Protein AF-A0AAV1UQI1-F1 (afdb_monomer_lite)

Organism: NCBI:txid2874970

Structure (mmCIF, N/CA/C/O backbone):
data_AF-A0AAV1UQI1-F1
#
_entry.id   AF-A0AAV1UQI1-F1
#
loop_
_atom_site.group_PDB
_atom_site.id
_atom_site.type_symbol
_atom_site.label_atom_id
_atom_site.label_alt_id
_atom_site.label_comp_id
_atom_site.label_asym_id
_atom_site.label_entity_id
_atom_site.label_seq_id
_atom_site.pdbx_PDB_ins_code
_atom_site.Cartn_x
_atom_site.Cartn_y
_atom_site.Cartn_z
_atom_site.occupancy
_atom_site.B_iso_or_equiv
_atom_site.auth_seq_id
_atom_site.auth_comp_id
_atom_site.auth_asym_id
_atom_site.auth_atom_id
_atom_site.pdbx_PDB_model_num
ATOM 1 N N . MET A 1 1 ? -16.263 12.386 32.190 1.00 34.72 1 MET A N 1
ATOM 2 C CA . MET A 1 1 ? -16.389 12.891 30.807 1.00 34.72 1 MET A CA 1
ATOM 3 C C . MET A 1 1 ? -15.232 12.297 30.036 1.00 34.72 1 MET A C 1
ATOM 5 O O . MET A 1 1 ? -14.104 12.726 30.230 1.00 34.72 1 MET A O 1
ATOM 9 N N . GLU A 1 2 ? -15.489 11.217 29.305 1.00 42.41 2 GLU A N 1
ATOM 10 C CA . GLU A 1 2 ? -14.463 10.506 28.543 1.00 42.41 2 GLU A CA 1
ATOM 11 C C . GLU A 1 2 ? -14.079 11.355 27.326 1.00 42.41 2 GLU A C 1
ATOM 13 O O . GLU A 1 2 ? -14.900 11.618 26.447 1.00 42.41 2 GLU A O 1
ATOM 18 N N . ASN A 1 3 ? -12.842 11.853 27.320 1.00 41.44 3 ASN A N 1
ATOM 19 C CA . ASN A 1 3 ? -12.262 12.573 26.192 1.00 41.44 3 ASN A CA 1
ATOM 20 C C . ASN A 1 3 ? -12.008 11.575 25.056 1.00 41.44 3 ASN A C 1
ATOM 22 O O . ASN A 1 3 ? -10.963 10.932 25.011 1.00 41.44 3 ASN A O 1
ATOM 26 N N . SER A 1 4 ? -12.959 11.441 24.133 1.00 51.03 4 SER A N 1
ATOM 27 C CA . SER A 1 4 ? -12.681 10.853 22.822 1.00 51.03 4 SER A CA 1
ATOM 28 C C . SER A 1 4 ? -11.864 11.866 22.029 1.00 51.03 4 SER A C 1
ATOM 30 O O . SER A 1 4 ? -12.428 12.788 21.443 1.00 51.03 4 SER A O 1
ATOM 32 N N . THR A 1 5 ? -10.536 11.754 22.062 1.00 61.06 5 THR A N 1
ATOM 33 C CA . THR A 1 5 ? -9.663 12.570 21.213 1.00 61.06 5 THR A CA 1
ATOM 34 C C . THR A 1 5 ? -10.048 12.305 19.754 1.00 61.06 5 THR A C 1
ATOM 36 O O . THR A 1 5 ? -9.960 11.156 19.313 1.00 61.06 5 THR A O 1
ATOM 39 N N . PRO A 1 6 ? -10.533 13.308 19.004 1.00 74.19 6 PRO A N 1
ATOM 40 C CA . PRO A 1 6 ? -10.938 13.096 17.623 1.00 74.19 6 PRO A CA 1
ATOM 41 C C . PRO A 1 6 ? -9.708 12.757 16.774 1.00 74.19 6 PRO A C 1
ATOM 43 O O . PRO A 1 6 ? -8.679 13.425 16.879 1.00 74.19 6 PRO A O 1
ATOM 46 N N . LEU A 1 7 ? -9.824 11.722 15.935 1.00 80.06 7 LEU A N 1
ATOM 47 C CA . LEU A 1 7 ? -8.772 11.314 15.000 1.00 80.06 7 LEU A CA 1
ATOM 48 C C . LEU A 1 7 ? -8.339 12.499 14.126 1.00 80.06 7 LEU A C 1
ATOM 50 O O . LEU A 1 7 ? -9.184 13.203 13.556 1.00 80.06 7 LEU A O 1
ATOM 54 N N . SER A 1 8 ? -7.025 12.675 13.986 1.00 91.06 8 SER A N 1
ATOM 55 C CA . SER A 1 8 ? -6.432 13.609 13.024 1.00 91.06 8 SER A CA 1
ATOM 56 C C . SER A 1 8 ? -6.824 13.235 11.589 1.00 91.06 8 SER A C 1
ATOM 58 O O . SER A 1 8 ? -7.137 12.082 11.295 1.00 91.06 8 SER A O 1
ATOM 60 N N . GLU A 1 9 ? -6.779 14.193 10.664 1.00 92.00 9 GLU A N 1
ATOM 61 C CA . GLU A 1 9 ? -7.040 13.950 9.240 1.00 92.00 9 GLU A CA 1
ATOM 62 C C . GLU A 1 9 ? -6.118 12.863 8.665 1.00 92.00 9 GLU A C 1
ATOM 64 O O . GLU A 1 9 ? -6.585 11.953 7.984 1.00 92.00 9 GLU A O 1
ATOM 69 N N . ALA A 1 10 ? -4.837 12.866 9.048 1.00 91.19 10 ALA A N 1
ATOM 70 C CA . ALA A 1 10 ? -3.888 11.821 8.659 1.00 91.19 10 ALA A CA 1
ATOM 71 C C . ALA A 1 10 ? -4.283 10.432 9.195 1.00 91.19 10 ALA A C 1
ATOM 73 O O . ALA A 1 10 ? -4.179 9.436 8.482 1.00 91.19 10 ALA A O 1
ATOM 74 N N . GLN A 1 11 ? -4.790 10.369 10.429 1.00 93.25 11 GLN A N 1
ATOM 75 C CA . GLN A 1 11 ? -5.236 9.119 11.047 1.00 93.25 11 GLN A CA 1
ATOM 76 C C . GLN A 1 11 ? -6.524 8.591 10.404 1.00 93.25 11 GLN A C 1
ATOM 78 O O . GLN A 1 11 ? -6.677 7.382 10.258 1.00 93.25 11 GLN A O 1
ATOM 83 N N . LYS A 1 12 ? -7.428 9.475 9.963 1.00 93.94 12 LYS A N 1
ATOM 84 C CA . LYS A 1 12 ? -8.620 9.087 9.190 1.00 93.94 12 LYS A CA 1
ATOM 85 C C . LYS A 1 12 ? -8.236 8.483 7.844 1.00 93.94 12 LYS A C 1
ATOM 87 O O . LYS A 1 12 ? -8.697 7.399 7.518 1.00 93.94 12 LYS A O 1
ATOM 92 N N . VAL A 1 13 ? -7.314 9.122 7.121 1.00 96.25 13 VAL A N 1
ATOM 93 C CA . VAL A 1 13 ? -6.792 8.581 5.856 1.00 96.25 13 VAL A CA 1
ATOM 94 C C . VAL A 1 13 ? -6.123 7.221 6.072 1.00 96.25 13 VAL A C 1
ATOM 96 O O . VAL A 1 13 ? -6.328 6.292 5.292 1.00 96.25 13 VAL A O 1
ATOM 99 N N . ALA A 1 14 ? -5.334 7.073 7.137 1.00 95.50 14 ALA A N 1
ATOM 100 C CA . ALA A 1 14 ? -4.719 5.798 7.489 1.00 95.50 14 ALA A CA 1
ATOM 101 C C . ALA A 1 14 ? -5.763 4.720 7.833 1.00 95.50 14 ALA A C 1
ATOM 103 O O . ALA A 1 14 ? -5.612 3.570 7.421 1.00 95.50 14 ALA A O 1
ATOM 104 N N . LEU A 1 15 ? -6.846 5.086 8.523 1.00 95.44 15 LEU A N 1
ATOM 105 C CA . LEU A 1 15 ? -7.963 4.192 8.818 1.00 95.44 15 LEU A CA 1
ATOM 106 C C . LEU A 1 15 ? -8.715 3.763 7.549 1.00 95.44 15 LEU A C 1
ATOM 108 O O . LEU A 1 15 ? -9.026 2.581 7.404 1.00 95.44 15 LEU A O 1
ATOM 112 N N . ASP A 1 16 ? -8.942 4.673 6.601 1.00 96.62 16 ASP A N 1
ATOM 113 C CA . ASP A 1 16 ? -9.559 4.355 5.307 1.00 96.62 16 ASP A CA 1
ATOM 114 C C . ASP A 1 16 ? -8.698 3.360 4.515 1.00 96.62 16 ASP A C 1
ATOM 116 O O . ASP A 1 16 ? -9.201 2.362 3.997 1.00 96.62 16 ASP A O 1
ATOM 120 N N . LYS A 1 17 ? -7.373 3.567 4.479 1.00 96.50 17 LYS A N 1
ATOM 121 C CA . LYS A 1 17 ? -6.421 2.630 3.853 1.00 96.50 17 LYS A CA 1
ATOM 122 C C . LYS A 1 17 ? -6.405 1.266 4.546 1.00 96.50 17 LYS A C 1
ATOM 124 O O . LYS A 1 17 ? -6.322 0.228 3.885 1.00 96.50 17 LYS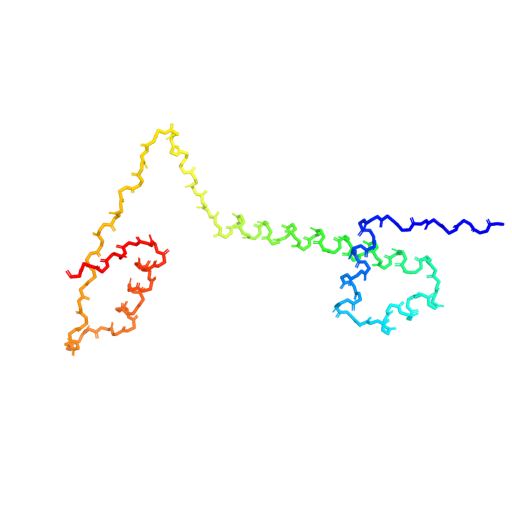 A O 1
ATOM 129 N N . LEU A 1 18 ? -6.475 1.250 5.874 1.00 96.00 18 LEU A N 1
ATOM 130 C CA . LEU A 1 18 ? -6.516 0.017 6.656 1.00 96.00 18 LEU A CA 1
ATOM 131 C C . LEU A 1 18 ? -7.818 -0.755 6.390 1.00 96.00 18 LEU A C 1
ATOM 133 O O . LEU A 1 18 ? -7.776 -1.962 6.169 1.00 96.00 18 LEU A O 1
ATOM 137 N N . THR A 1 19 ? -8.944 -0.047 6.295 1.00 96.25 19 THR A N 1
ATOM 138 C CA . THR A 1 19 ? -10.246 -0.606 5.894 1.00 96.25 19 THR A CA 1
ATOM 139 C C . THR A 1 19 ? -10.187 -1.179 4.479 1.00 96.25 19 THR A C 1
ATOM 141 O O . THR A 1 19 ? -10.630 -2.299 4.243 1.00 96.25 19 THR A O 1
ATOM 144 N N . ALA A 1 20 ? -9.591 -0.449 3.534 1.00 97.12 20 ALA A N 1
ATOM 145 C CA . ALA A 1 20 ? -9.464 -0.889 2.147 1.00 97.12 20 ALA A CA 1
ATOM 146 C C . ALA A 1 20 ? -8.547 -2.115 1.976 1.00 97.12 20 ALA A C 1
ATOM 148 O O . ALA A 1 20 ? -8.729 -2.886 1.037 1.00 97.12 20 ALA A O 1
ATOM 149 N N . SER A 1 21 ? -7.558 -2.295 2.859 1.00 95.44 21 SER A N 1
ATOM 150 C CA . SER A 1 21 ? -6.580 -3.390 2.771 1.00 95.44 21 SER A CA 1
ATOM 151 C C . SER A 1 21 ? -6.976 -4.644 3.549 1.00 95.44 21 SER A C 1
ATOM 153 O O . SER A 1 21 ? -6.668 -5.747 3.101 1.00 95.44 21 SER A O 1
ATOM 155 N N . LEU A 1 22 ? -7.637 -4.495 4.701 1.00 95.06 22 LEU A N 1
ATOM 156 C CA . LEU A 1 22 ? -7.965 -5.602 5.611 1.00 95.06 22 LEU A CA 1
ATOM 157 C C . LEU A 1 22 ? -9.469 -5.881 5.730 1.00 95.06 22 LEU A C 1
ATOM 159 O O . LEU A 1 22 ? -9.846 -6.872 6.349 1.00 95.06 22 LEU A O 1
ATOM 163 N N . GLY A 1 23 ? -10.308 -5.040 5.126 1.00 95.06 23 GLY A N 1
ATOM 164 C CA . GLY A 1 23 ? -11.762 -5.136 5.189 1.00 95.06 23 GLY A CA 1
ATOM 165 C C . GLY A 1 23 ? -12.371 -4.402 6.392 1.00 95.06 23 GLY A C 1
ATOM 166 O O . GLY A 1 23 ? -11.694 -4.160 7.401 1.00 95.06 23 GLY A O 1
ATOM 167 N N . PRO A 1 24 ? -13.657 -4.023 6.298 1.00 94.62 24 PRO A N 1
ATOM 168 C CA . PRO A 1 24 ? -14.376 -3.358 7.382 1.00 94.62 24 PRO A CA 1
ATOM 169 C C . PRO A 1 24 ? -14.533 -4.243 8.625 1.00 94.62 24 PRO A C 1
ATOM 171 O O . PRO A 1 24 ? -14.514 -3.720 9.735 1.00 94.62 24 PRO A O 1
ATOM 174 N N . GLU A 1 25 ? -14.595 -5.569 8.477 1.00 96.69 25 GLU A N 1
ATOM 175 C CA . GLU A 1 25 ? -14.778 -6.506 9.594 1.00 96.69 25 GLU A CA 1
ATOM 176 C C . GLU A 1 25 ? -13.600 -6.442 10.576 1.00 96.69 25 GLU A C 1
ATOM 178 O O . GLU A 1 25 ? -13.768 -6.507 11.795 1.00 96.69 25 GLU A O 1
ATOM 183 N N . TYR A 1 26 ? -12.387 -6.268 10.046 1.00 92.81 26 TYR A N 1
ATOM 184 C CA . TYR A 1 26 ? -11.191 -6.105 10.863 1.00 92.81 26 TYR A CA 1
ATOM 185 C C . TYR A 1 26 ? -11.207 -4.782 11.636 1.00 92.81 26 TYR A C 1
ATOM 187 O O . TYR A 1 26 ? -10.796 -4.729 12.796 1.00 92.81 26 TYR A O 1
ATOM 195 N N . VAL A 1 27 ? -11.712 -3.712 11.022 1.00 93.44 27 VAL A N 1
ATOM 196 C CA . VAL A 1 27 ? -11.826 -2.400 11.671 1.00 93.44 27 VAL A CA 1
ATOM 197 C C . VAL A 1 27 ? -12.898 -2.412 12.753 1.00 93.44 27 VAL A C 1
ATOM 199 O O . VAL A 1 27 ? -12.649 -1.918 13.850 1.00 93.44 27 VAL A O 1
ATOM 202 N N . GLU A 1 28 ? -14.046 -3.038 12.500 1.00 93.88 28 GLU A N 1
ATOM 203 C CA . GLU A 1 28 ? -15.091 -3.241 13.508 1.00 93.88 28 GLU A CA 1
ATOM 204 C C . GLU A 1 28 ? -14.574 -4.045 14.706 1.00 93.88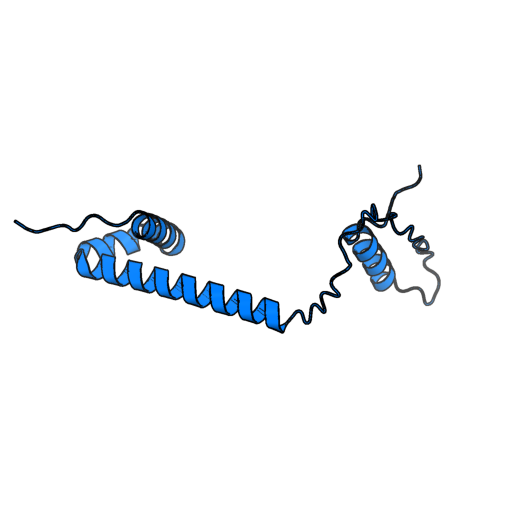 28 GLU A C 1
ATOM 206 O O . GLU A 1 28 ? -14.838 -3.688 15.857 1.00 93.88 28 GLU A O 1
ATOM 211 N N . PHE A 1 29 ? -13.761 -5.077 14.459 1.00 95.69 29 PHE A N 1
ATOM 212 C CA . PHE A 1 29 ? -13.089 -5.819 15.522 1.00 95.69 29 PHE A CA 1
ATOM 213 C C . PHE A 1 29 ? -12.171 -4.917 16.360 1.00 95.69 29 PHE A C 1
ATOM 215 O O . PHE A 1 29 ? -12.250 -4.945 17.588 1.00 95.69 29 PHE A O 1
ATOM 222 N N . LEU A 1 30 ? -11.343 -4.078 15.734 1.00 93.88 30 LEU A N 1
ATOM 223 C CA . LEU A 1 30 ? -10.486 -3.131 16.458 1.00 93.88 30 LEU A CA 1
ATOM 224 C C . LEU A 1 30 ? -11.299 -2.125 17.279 1.00 93.88 30 LEU A C 1
ATOM 226 O O . LEU A 1 30 ? -10.951 -1.848 18.423 1.00 93.88 30 LEU A O 1
ATOM 230 N N . VAL A 1 31 ? -12.401 -1.614 16.725 1.00 92.56 31 VAL A N 1
ATOM 231 C CA . VAL A 1 31 ? -13.321 -0.718 17.442 1.00 92.56 31 VAL A CA 1
ATOM 232 C C . VAL A 1 31 ? -13.926 -1.429 18.655 1.00 92.56 31 VAL A C 1
ATOM 234 O O . VAL A 1 31 ? -13.987 -0.837 19.732 1.00 92.56 31 VAL A O 1
ATOM 237 N N . SER A 1 32 ? -14.301 -2.707 18.523 1.00 94.62 32 SER A N 1
ATOM 238 C CA . SER A 1 32 ? -14.838 -3.512 19.633 1.00 94.62 32 SER A CA 1
ATOM 239 C C . SER A 1 32 ? -13.838 -3.730 20.777 1.00 94.62 32 SER A C 1
ATOM 241 O O . SER A 1 32 ? -14.245 -3.922 21.921 1.00 94.62 32 SER A O 1
ATOM 243 N N . GLN A 1 33 ? -12.534 -3.670 20.482 1.00 93.69 33 GLN A N 1
ATOM 244 C CA . GLN A 1 33 ? -11.452 -3.797 21.464 1.00 93.69 33 GLN A CA 1
ATOM 245 C C . GLN A 1 33 ? -11.159 -2.487 22.212 1.00 93.69 33 GLN A C 1
ATOM 247 O O . GLN A 1 33 ? -10.460 -2.501 23.224 1.00 93.69 33 GLN A O 1
ATOM 252 N N . GLY A 1 34 ? -11.698 -1.364 21.734 1.00 90.69 34 GLY A N 1
ATOM 253 C CA . GLY A 1 34 ? -11.544 -0.045 22.336 1.00 90.69 34 GLY A CA 1
ATOM 254 C C . GLY A 1 34 ? -10.762 0.937 21.465 1.00 90.69 34 GLY A C 1
ATOM 255 O O . GLY A 1 34 ? -9.952 0.574 20.610 1.00 90.69 34 GLY A O 1
ATOM 256 N N . SER A 1 35 ? -10.998 2.227 21.709 1.00 87.06 35 SER A N 1
ATOM 257 C CA . SER A 1 35 ? -10.411 3.324 20.930 1.00 87.06 35 SER A CA 1
ATOM 258 C C . SER A 1 35 ? -8.885 3.391 21.033 1.00 87.06 35 SER A C 1
ATOM 260 O O . SER A 1 35 ? -8.228 3.767 20.067 1.00 87.06 35 SER A O 1
ATOM 262 N N . GLU A 1 36 ? -8.302 2.986 22.163 1.00 90.75 36 GLU A N 1
ATOM 263 C CA . GLU A 1 36 ? -6.848 2.927 22.340 1.00 90.75 36 GLU A CA 1
ATOM 264 C C . GLU A 1 36 ? -6.201 1.908 21.390 1.00 90.75 36 GLU A C 1
ATOM 266 O O . GLU A 1 36 ? -5.204 2.220 20.738 1.00 90.75 36 GLU A O 1
ATOM 271 N N . VAL A 1 37 ? -6.806 0.724 21.245 1.00 94.06 37 VAL A N 1
ATOM 272 C CA . VAL A 1 37 ? -6.316 -0.340 20.355 1.00 94.06 37 VAL A CA 1
ATOM 273 C C . VAL A 1 37 ? -6.413 0.094 18.895 1.00 94.06 37 VAL A C 1
ATOM 275 O O . VAL A 1 37 ? -5.460 -0.085 18.133 1.00 94.06 37 VAL A O 1
ATOM 278 N N . LEU A 1 38 ? -7.531 0.718 18.511 1.00 92.94 38 LEU A N 1
ATOM 279 C CA . LEU A 1 38 ? -7.698 1.299 17.180 1.00 92.94 38 LEU A CA 1
ATOM 280 C C . LEU A 1 38 ? -6.622 2.356 16.895 1.00 92.94 38 LEU A C 1
ATOM 282 O O . LEU A 1 38 ? -5.953 2.284 15.865 1.00 92.94 38 LEU A O 1
ATOM 286 N N . ASN A 1 39 ? -6.418 3.300 17.817 1.00 92.12 39 ASN A N 1
ATOM 287 C CA . ASN A 1 39 ? -5.437 4.375 17.668 1.00 92.12 39 ASN A CA 1
ATOM 288 C C . ASN A 1 39 ? -4.011 3.827 17.556 1.00 92.12 39 ASN A C 1
ATOM 290 O O . ASN A 1 39 ? -3.284 4.199 16.638 1.00 92.12 39 ASN A O 1
ATOM 294 N N . ALA A 1 40 ? -3.625 2.895 18.431 1.00 95.62 40 ALA A N 1
ATOM 295 C CA . ALA A 1 40 ? -2.314 2.252 18.383 1.00 95.62 40 ALA A CA 1
ATOM 296 C C . ALA A 1 40 ? -2.095 1.499 17.063 1.00 95.62 40 ALA A C 1
ATOM 298 O O . ALA A 1 40 ? -0.993 1.508 16.502 1.00 95.62 40 ALA A O 1
ATOM 299 N N . ARG A 1 41 ? -3.148 0.863 16.535 1.00 95.62 41 ARG A N 1
ATOM 300 C CA . ARG A 1 41 ? -3.083 0.157 15.256 1.00 95.62 41 ARG A CA 1
ATOM 301 C C . ARG A 1 41 ? -2.935 1.113 14.074 1.00 95.62 41 ARG A C 1
ATOM 303 O O . ARG A 1 41 ? -2.123 0.836 13.192 1.0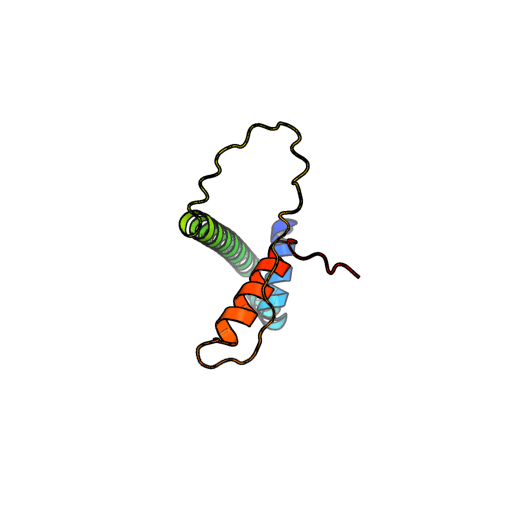0 95.62 41 ARG A O 1
ATOM 310 N N . VAL A 1 42 ? -3.685 2.212 14.061 1.00 95.94 42 VAL A N 1
ATOM 311 C CA . VAL A 1 42 ? -3.576 3.262 13.037 1.00 95.94 42 VAL A CA 1
ATOM 312 C C . VAL A 1 42 ? -2.180 3.889 13.058 1.00 95.94 42 VAL A C 1
ATOM 314 O O . VAL A 1 42 ? -1.551 3.996 12.008 1.00 95.94 42 VAL A O 1
ATOM 317 N N . GLU A 1 43 ? -1.646 4.205 14.238 1.00 96.06 43 GLU A N 1
ATOM 318 C CA . GLU A 1 43 ? -0.297 4.764 14.394 1.00 96.06 43 GLU A CA 1
ATOM 319 C C . GLU A 1 43 ? 0.782 3.793 13.887 1.00 96.06 43 GLU A C 1
ATOM 321 O O . GLU A 1 43 ? 1.665 4.160 13.111 1.00 96.06 43 GLU A O 1
ATOM 326 N N . SER A 1 44 ? 0.665 2.511 14.248 1.00 96.75 44 SER A N 1
ATOM 327 C CA . SER A 1 44 ? 1.579 1.464 13.774 1.00 96.75 44 SER A CA 1
ATOM 328 C C . SER A 1 44 ? 1.536 1.313 12.252 1.00 96.75 44 SER A C 1
ATOM 330 O O . SER A 1 44 ? 2.570 1.097 11.619 1.00 96.75 44 SER A O 1
ATOM 332 N N . PHE A 1 45 ? 0.348 1.440 11.654 1.00 96.81 45 PHE A N 1
ATOM 333 C CA . PHE A 1 45 ? 0.181 1.409 10.204 1.00 96.81 45 PHE A CA 1
ATOM 334 C C . PHE A 1 45 ? 0.837 2.619 9.528 1.00 96.81 45 PHE A C 1
ATOM 336 O O . PHE A 1 45 ? 1.556 2.445 8.547 1.00 96.81 45 PHE A O 1
ATOM 343 N N . MET A 1 46 ? 0.658 3.825 10.076 1.00 96.38 46 MET A N 1
ATOM 344 C CA . MET A 1 46 ? 1.310 5.037 9.568 1.00 96.38 46 MET A CA 1
ATOM 345 C C . MET A 1 46 ? 2.838 4.930 9.625 1.00 96.38 46 MET A C 1
ATOM 347 O O . MET A 1 46 ? 3.516 5.249 8.648 1.00 96.38 46 MET A O 1
ATOM 351 N N . GLN A 1 47 ? 3.387 4.422 10.731 1.00 97.50 47 GLN A N 1
ATOM 352 C CA . GLN A 1 47 ? 4.829 4.212 10.871 1.00 97.50 47 GLN A CA 1
ATOM 353 C C . GLN A 1 47 ? 5.359 3.165 9.882 1.00 97.50 47 GLN A C 1
ATOM 355 O O . GLN A 1 47 ? 6.429 3.346 9.291 1.00 97.50 47 GLN A O 1
ATOM 360 N N . TYR A 1 48 ? 4.615 2.071 9.691 1.00 96.50 48 TYR A N 1
ATOM 361 C CA . TYR A 1 48 ? 4.941 1.050 8.698 1.00 96.50 48 TYR A CA 1
ATOM 362 C C . TYR A 1 48 ? 4.961 1.634 7.281 1.00 96.50 48 TYR A C 1
ATOM 364 O O . TYR A 1 48 ? 5.938 1.436 6.562 1.00 96.50 48 TYR A O 1
ATOM 372 N N . GLU A 1 49 ? 3.933 2.399 6.902 1.00 94.81 49 GLU A N 1
ATOM 373 C CA . GLU A 1 49 ? 3.848 3.044 5.589 1.00 94.81 49 GLU A CA 1
ATOM 374 C C . GLU A 1 49 ? 5.019 4.012 5.369 1.00 94.81 49 GLU A C 1
ATOM 376 O O . GLU A 1 49 ? 5.693 3.936 4.342 1.00 94.81 49 GLU A O 1
ATOM 381 N N . ALA A 1 50 ? 5.326 4.866 6.350 1.00 95.19 50 ALA A N 1
ATOM 382 C CA . ALA A 1 50 ? 6.448 5.800 6.267 1.00 95.19 50 ALA A CA 1
ATOM 383 C C . ALA A 1 50 ? 7.798 5.079 6.103 1.00 95.19 50 ALA A C 1
ATOM 385 O O . ALA A 1 50 ? 8.622 5.471 5.274 1.00 95.19 50 ALA A O 1
ATOM 386 N N . THR A 1 51 ? 8.008 3.992 6.853 1.00 97.06 51 THR A N 1
ATOM 387 C CA . THR A 1 51 ? 9.236 3.186 6.773 1.00 97.06 51 THR A CA 1
ATOM 388 C C . THR A 1 51 ? 9.355 2.492 5.418 1.00 97.06 51 THR A C 1
ATOM 390 O O . THR A 1 51 ? 10.419 2.521 4.804 1.00 97.06 51 THR A O 1
ATOM 393 N N . LEU A 1 52 ? 8.262 1.909 4.921 1.00 94.81 52 LEU A N 1
ATOM 394 C CA . LEU A 1 52 ? 8.226 1.238 3.624 1.00 94.81 52 LEU A CA 1
ATOM 395 C C . LEU A 1 52 ? 8.510 2.216 2.478 1.00 94.81 52 LEU A C 1
ATOM 397 O O . LEU A 1 52 ? 9.304 1.911 1.591 1.00 94.81 52 LEU A O 1
ATOM 401 N N . LEU A 1 53 ? 7.904 3.406 2.509 1.00 95.50 53 LEU A N 1
ATOM 402 C CA . LEU A 1 53 ? 8.163 4.451 1.518 1.00 95.50 53 LEU A CA 1
ATOM 403 C C . LEU A 1 53 ? 9.630 4.894 1.534 1.00 95.50 53 LEU A C 1
ATOM 405 O O . LEU A 1 53 ? 10.219 5.045 0.464 1.00 95.50 53 LEU A O 1
ATOM 409 N N . GLY A 1 54 ? 10.230 5.047 2.719 1.00 94.69 54 GLY A N 1
ATOM 410 C CA . GLY A 1 54 ? 11.658 5.343 2.861 1.00 94.69 54 GLY A CA 1
ATOM 411 C C . GLY A 1 54 ? 12.541 4.250 2.254 1.00 94.69 54 GLY A C 1
ATOM 412 O O . GLY A 1 54 ? 13.391 4.537 1.418 1.00 94.69 54 GLY A O 1
ATOM 413 N N . GLN A 1 55 ? 12.273 2.982 2.577 1.00 94.50 55 GLN A N 1
ATOM 414 C CA . GLN A 1 55 ? 13.018 1.842 2.027 1.00 94.50 55 GLN A CA 1
ATOM 415 C C . GLN A 1 55 ? 12.932 1.758 0.500 1.00 94.50 55 GLN A C 1
ATOM 417 O O . GLN A 1 55 ? 13.935 1.497 -0.163 1.00 94.50 55 GLN A O 1
ATOM 422 N N . VAL A 1 56 ? 11.748 1.993 -0.073 1.00 93.12 56 VAL A N 1
ATOM 423 C CA . VAL A 1 56 ? 11.562 2.008 -1.530 1.00 93.12 56 VAL A CA 1
ATOM 424 C C . VAL A 1 56 ? 12.337 3.167 -2.165 1.00 93.12 56 VAL A C 1
ATOM 426 O O . VAL A 1 56 ? 12.961 2.976 -3.208 1.00 93.12 56 VAL A O 1
ATOM 429 N N . GLN A 1 57 ? 12.355 4.349 -1.543 1.00 91.06 57 GLN A N 1
ATOM 430 C CA . GLN A 1 57 ? 13.144 5.488 -2.028 1.00 91.06 57 GLN A CA 1
ATOM 431 C C . GLN A 1 57 ? 14.649 5.204 -1.984 1.00 91.06 57 GLN A C 1
ATOM 433 O O . GLN A 1 57 ? 15.330 5.428 -2.985 1.00 91.06 57 GLN A O 1
ATOM 438 N N . ASP A 1 58 ? 15.151 4.647 -0.882 1.00 89.69 58 ASP A N 1
ATOM 439 C CA . ASP A 1 58 ? 16.558 4.262 -0.737 1.00 89.69 58 ASP A CA 1
ATOM 440 C C . ASP A 1 58 ? 16.953 3.190 -1.758 1.00 89.69 58 ASP A C 1
ATOM 442 O O . ASP A 1 58 ? 18.017 3.265 -2.376 1.00 89.69 58 ASP A O 1
ATOM 446 N N . GLN A 1 59 ? 16.077 2.209 -1.997 1.00 88.31 59 GLN A N 1
ATOM 447 C CA . GLN A 1 59 ? 16.300 1.182 -3.009 1.00 88.31 59 GLN A CA 1
ATOM 448 C C . GLN A 1 59 ? 16.351 1.780 -4.419 1.00 88.31 59 GLN A C 1
ATOM 450 O O . GLN A 1 59 ? 17.225 1.410 -5.202 1.00 88.31 59 GLN A O 1
ATOM 455 N N . ILE A 1 60 ? 15.458 2.717 -4.750 1.00 79.56 60 ILE A N 1
ATOM 456 C CA . ILE A 1 60 ? 15.479 3.422 -6.040 1.00 79.56 60 ILE A CA 1
ATOM 457 C C . ILE A 1 60 ? 16.763 4.252 -6.176 1.00 79.56 60 ILE A C 1
ATOM 459 O O . ILE A 1 60 ? 17.403 4.204 -7.227 1.00 79.56 60 ILE A O 1
ATOM 463 N N . ALA A 1 61 ? 17.180 4.963 -5.125 1.00 79.94 61 ALA A N 1
ATOM 464 C CA . ALA A 1 61 ? 18.412 5.753 -5.113 1.00 79.94 61 ALA A CA 1
ATOM 465 C C . ALA A 1 61 ? 19.676 4.883 -5.227 1.00 79.94 61 ALA A C 1
ATOM 467 O O . ALA A 1 61 ? 20.647 5.277 -5.867 1.00 79.94 61 ALA A O 1
ATOM 468 N N . SER A 1 62 ? 19.664 3.682 -4.644 1.00 75.38 62 SER A N 1
ATOM 469 C CA . SER A 1 62 ? 20.770 2.724 -4.716 1.00 75.38 62 SER A CA 1
ATOM 470 C C . SER A 1 62 ? 20.839 1.996 -6.065 1.00 75.38 62 SER A C 1
ATOM 472 O O . SER A 1 62 ? 21.926 1.805 -6.609 1.00 75.38 62 SER A O 1
ATOM 474 N N . ALA A 1 63 ? 19.691 1.612 -6.633 1.00 67.31 63 ALA A N 1
ATOM 475 C CA . ALA A 1 63 ? 19.605 0.919 -7.921 1.00 67.31 63 ALA A CA 1
ATOM 476 C C . ALA A 1 63 ? 19.847 1.847 -9.123 1.00 67.31 63 ALA A C 1
ATOM 478 O O . ALA A 1 63 ? 20.169 1.377 -10.215 1.00 67.31 63 ALA A O 1
ATOM 479 N N . MET A 1 64 ? 19.719 3.159 -8.923 1.00 53.94 64 MET A N 1
ATOM 480 C CA . MET A 1 64 ? 20.028 4.180 -9.913 1.00 53.94 64 MET A CA 1
ATOM 481 C C . MET A 1 64 ? 21.270 4.958 -9.464 1.00 53.94 64 MET A C 1
ATOM 483 O O . MET A 1 64 ? 21.129 5.983 -8.796 1.00 53.94 64 MET A O 1
ATOM 487 N N . PRO A 1 65 ? 22.495 4.594 -9.892 1.00 48.97 65 PRO A N 1
ATOM 488 C CA . PRO A 1 65 ? 23.579 5.559 -9.929 1.00 48.97 65 PRO A CA 1
ATOM 489 C C . PRO A 1 65 ? 23.268 6.528 -11.076 1.00 48.97 65 PRO A C 1
ATOM 491 O O . PRO A 1 65 ? 23.947 6.542 -12.104 1.00 48.97 65 PRO A O 1
ATOM 494 N N . THR A 1 66 ? 22.205 7.326 -10.948 1.00 50.88 66 THR A N 1
ATOM 495 C CA . THR A 1 66 ? 22.005 8.455 -11.841 1.00 50.88 66 THR A CA 1
ATOM 496 C C . THR A 1 66 ? 23.085 9.447 -11.464 1.00 50.88 66 THR A C 1
ATOM 498 O O . THR A 1 66 ? 22.923 10.301 -10.596 1.00 50.88 66 THR A O 1
ATOM 501 N N . ARG A 1 67 ? 24.224 9.319 -12.144 1.00 46.81 67 ARG A N 1
ATOM 502 C CA . ARG A 1 67 ? 25.092 10.441 -12.455 1.00 46.81 67 ARG A CA 1
ATOM 503 C C . ARG A 1 67 ? 24.211 11.441 -13.199 1.00 46.81 67 ARG A C 1
ATOM 505 O O . ARG A 1 67 ? 24.185 11.459 -14.426 1.00 46.81 67 ARG A O 1
ATOM 512 N N . TYR A 1 68 ? 23.454 12.243 -12.456 1.00 46.06 68 TYR A N 1
ATOM 513 C CA . TYR A 1 68 ? 22.975 13.517 -12.947 1.00 46.06 68 TYR A CA 1
ATOM 514 C C . TYR A 1 68 ? 24.249 14.323 -13.173 1.00 46.06 68 TYR A C 1
ATOM 516 O O . TYR A 1 68 ? 24.797 14.947 -12.269 1.00 46.06 68 TYR A O 1
ATOM 524 N N . VAL A 1 69 ? 24.797 14.223 -14.383 1.00 46.69 69 VAL A N 1
ATOM 525 C CA . VAL A 1 69 ? 25.559 15.342 -14.910 1.00 46.69 69 VAL A CA 1
ATOM 526 C C . VAL A 1 69 ? 24.528 16.453 -14.964 1.00 46.69 69 VAL A C 1
ATOM 528 O O . VAL A 1 69 ? 23.589 16.369 -15.752 1.00 46.69 69 VAL A O 1
ATOM 531 N N . SER A 1 70 ? 24.643 17.420 -14.058 1.00 46.56 70 SER A N 1
ATOM 532 C CA . SER A 1 70 ? 23.921 18.677 -14.158 1.00 46.56 70 SER A CA 1
ATOM 533 C C . SER A 1 70 ? 24.264 19.254 -15.525 1.00 46.56 70 SER A C 1
ATOM 535 O O . SER A 1 70 ? 25.357 19.783 -15.725 1.00 46.56 70 SER A O 1
ATOM 537 N N . VAL A 1 71 ? 23.382 19.053 -16.500 1.00 48.38 71 VAL A N 1
ATOM 538 C CA . VAL A 1 71 ? 23.435 19.802 -17.746 1.00 48.38 71 VAL A CA 1
ATOM 539 C C . VAL A 1 71 ? 22.996 21.205 -17.343 1.00 48.38 71 VAL A C 1
ATOM 541 O O . VAL A 1 71 ? 21.904 21.328 -16.782 1.00 48.38 71 VAL A O 1
ATOM 544 N N . PRO A 1 72 ? 23.848 22.232 -17.509 1.00 44.03 72 PRO A N 1
ATOM 545 C CA . PRO A 1 72 ? 23.446 23.601 -17.247 1.00 44.03 72 PRO A CA 1
ATOM 546 C C . PRO A 1 72 ? 22.166 23.895 -18.020 1.00 44.03 72 PRO A C 1
ATOM 548 O O . PRO A 1 72 ? 22.025 23.465 -19.166 1.00 44.03 72 PRO A O 1
ATOM 551 N N . ASP A 1 73 ? 21.254 24.578 -17.342 1.00 50.09 73 ASP A N 1
ATOM 552 C CA . ASP A 1 73 ? 19.979 25.072 -17.842 1.00 50.09 73 ASP A CA 1
ATOM 553 C C . ASP A 1 73 ? 20.226 26.075 -18.979 1.00 50.09 73 ASP A C 1
ATOM 555 O O . ASP A 1 73 ? 20.240 27.284 -18.794 1.00 50.09 73 ASP A O 1
ATOM 559 N N . GLU A 1 74 ? 20.547 25.553 -20.154 1.00 47.66 74 GLU A N 1
ATOM 560 C CA . GLU A 1 74 ? 20.634 26.280 -21.410 1.00 47.66 74 GLU A CA 1
ATOM 561 C C . GLU A 1 74 ? 19.719 25.525 -22.367 1.00 47.66 74 GLU A C 1
ATOM 563 O O . GLU A 1 74 ? 19.930 24.345 -22.658 1.00 47.66 74 GLU A O 1
ATOM 568 N N . GLU A 1 75 ? 18.661 26.212 -22.785 1.00 52.47 75 GLU A N 1
ATOM 569 C CA . GLU A 1 75 ? 17.542 25.815 -23.637 1.00 52.47 75 GLU A CA 1
ATOM 570 C C . GLU A 1 75 ? 17.936 24.997 -24.883 1.00 52.47 75 GLU A C 1
ATOM 572 O O . GLU A 1 75 ? 17.819 25.423 -26.032 1.00 52.47 75 GLU A O 1
ATOM 577 N N . ALA A 1 76 ? 18.338 23.747 -24.699 1.00 51.56 76 ALA A N 1
ATOM 578 C CA . ALA A 1 76 ? 18.468 22.795 -25.779 1.00 51.56 76 ALA A CA 1
ATOM 579 C C . ALA A 1 76 ? 17.138 22.061 -25.886 1.00 51.56 76 ALA A C 1
ATOM 581 O O . ALA A 1 76 ? 16.977 20.971 -25.340 1.00 51.56 76 ALA A O 1
ATOM 582 N N . LYS A 1 77 ? 16.175 22.649 -26.6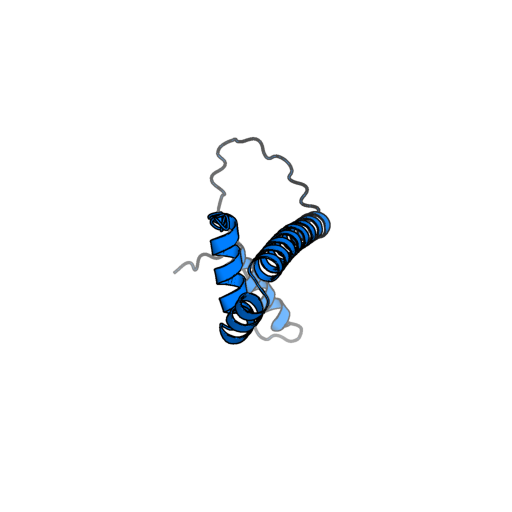15 1.00 57.78 77 LYS A N 1
ATOM 583 C CA . LYS A 1 77 ? 15.031 21.898 -27.155 1.00 57.78 77 LYS A CA 1
ATOM 584 C C . LYS A 1 77 ? 15.583 20.559 -27.661 1.00 57.78 77 LYS A C 1
ATOM 586 O O . LYS A 1 77 ? 16.376 20.589 -28.611 1.00 57.78 77 LYS A O 1
ATOM 591 N N . PRO A 1 78 ? 15.255 19.416 -27.027 1.00 52.03 78 PRO A N 1
ATOM 592 C CA . PRO A 1 78 ? 15.929 18.168 -27.333 1.00 52.03 78 PRO A CA 1
ATOM 593 C C . PRO A 1 78 ? 15.687 17.887 -28.809 1.00 52.03 78 PRO A C 1
ATOM 595 O O . PRO A 1 78 ? 14.542 17.762 -29.252 1.00 52.03 78 PRO A O 1
ATOM 598 N N . ARG A 1 79 ? 16.762 17.881 -29.608 1.00 58.88 79 ARG A N 1
ATOM 599 C CA . ARG A 1 79 ? 16.651 17.453 -31.002 1.00 58.88 79 ARG A CA 1
ATOM 600 C C . ARG A 1 79 ? 16.160 16.014 -30.933 1.00 58.88 79 ARG A C 1
ATOM 602 O O . ARG A 1 79 ? 16.836 15.210 -30.291 1.00 58.88 79 ARG A O 1
ATOM 609 N N . PRO A 1 80 ? 15.013 15.675 -31.541 1.00 57.25 80 PRO A N 1
ATOM 610 C CA . PRO A 1 80 ? 14.578 14.293 -31.571 1.00 57.25 80 PRO A CA 1
ATOM 611 C C . PRO A 1 80 ? 15.692 13.483 -32.234 1.00 57.25 80 PRO A C 1
ATOM 613 O O . PRO A 1 80 ? 16.051 13.724 -33.390 1.00 57.25 80 PRO A O 1
ATOM 616 N N . LEU A 1 81 ? 16.298 12.592 -31.453 1.00 61.31 81 LEU A N 1
ATOM 617 C CA . LEU A 1 81 ? 17.310 11.651 -31.908 1.00 61.31 81 LEU A CA 1
ATOM 618 C C . LEU A 1 81 ? 16.631 10.775 -32.968 1.00 61.31 81 LEU A C 1
ATOM 620 O O . LEU A 1 81 ? 15.775 9.951 -32.667 1.00 61.31 81 LEU A O 1
ATOM 624 N N . ARG A 1 82 ? 16.949 11.020 -34.240 1.00 62.06 82 ARG A N 1
ATOM 625 C CA . ARG A 1 82 ? 16.396 10.263 -35.366 1.00 62.06 82 ARG A CA 1
ATOM 626 C C . ARG A 1 82 ? 17.115 8.922 -35.440 1.00 62.06 82 ARG A C 1
ATOM 628 O O . ARG A 1 82 ? 18.197 8.837 -36.016 1.00 62.06 82 ARG A O 1
ATOM 635 N N . VAL A 1 83 ? 16.533 7.888 -34.840 1.00 63.53 83 VAL A N 1
ATOM 636 C CA . VAL A 1 83 ? 17.073 6.526 -34.908 1.00 63.53 83 VAL A CA 1
ATOM 637 C C . VAL A 1 83 ? 16.378 5.774 -36.037 1.00 63.53 83 VAL A C 1
ATOM 639 O O . VAL A 1 83 ? 15.168 5.565 -36.010 1.00 63.53 83 VAL A O 1
ATOM 642 N N . LYS A 1 84 ? 17.147 5.356 -37.045 1.00 68.88 84 LYS A N 1
ATOM 643 C CA . LYS A 1 84 ? 16.658 4.479 -38.112 1.00 68.88 84 LYS A CA 1
ATOM 644 C C . LYS A 1 84 ? 16.843 3.029 -37.674 1.00 68.88 84 LYS A C 1
ATOM 646 O O . LYS A 1 84 ? 17.934 2.482 -37.815 1.00 68.88 84 LYS A O 1
ATOM 651 N N . VAL A 1 85 ? 15.787 2.417 -37.146 1.00 73.44 85 VAL A N 1
ATOM 652 C CA . VAL A 1 85 ? 15.784 0.971 -36.888 1.00 73.44 85 VAL A CA 1
ATOM 653 C C . VAL A 1 85 ? 15.696 0.243 -38.230 1.00 73.44 85 VAL A C 1
ATOM 655 O O . VAL A 1 85 ? 14.903 0.608 -39.099 1.00 73.44 85 VAL A O 1
ATOM 658 N N . LYS A 1 86 ? 16.560 -0.752 -38.444 1.00 80.38 86 LYS A N 1
ATOM 659 C CA . LYS A 1 86 ? 16.550 -1.569 -39.663 1.00 80.38 86 LYS A CA 1
ATOM 660 C C . LYS A 1 86 ? 15.336 -2.500 -39.626 1.00 80.38 86 LYS A C 1
ATOM 662 O O . LYS A 1 86 ? 15.018 -3.043 -38.576 1.00 80.38 86 LYS A O 1
ATOM 667 N N . ASN A 1 87 ? 14.675 -2.720 -40.759 1.00 85.50 87 ASN A N 1
ATOM 668 C CA . ASN A 1 87 ? 13.576 -3.684 -40.834 1.00 85.50 87 ASN A CA 1
ATOM 669 C C . ASN A 1 87 ? 14.088 -5.112 -40.617 1.00 85.50 87 ASN A C 1
ATOM 671 O O . ASN A 1 87 ? 15.151 -5.473 -41.130 1.00 85.50 87 ASN A O 1
ATOM 675 N N . TYR A 1 88 ? 13.302 -5.923 -39.910 1.00 88.44 88 TYR A N 1
ATOM 676 C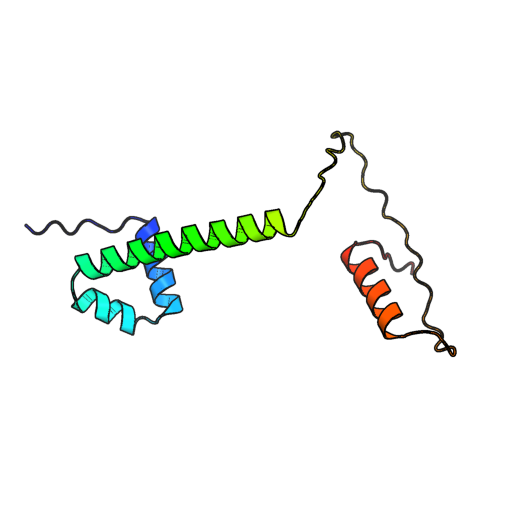 CA . TYR A 1 88 ? 13.548 -7.355 -39.803 1.00 88.44 88 TYR A CA 1
ATOM 677 C C . TYR A 1 88 ? 13.376 -8.008 -41.175 1.00 88.44 88 TYR A C 1
ATOM 679 O O . TYR A 1 88 ? 12.321 -7.872 -41.795 1.00 88.44 88 TYR A O 1
ATOM 687 N N . SER A 1 89 ? 14.415 -8.685 -41.669 1.00 88.44 89 SER A N 1
ATOM 688 C CA . SER A 1 89 ? 14.393 -9.331 -42.987 1.00 88.44 89 SER A CA 1
ATOM 689 C C . SER A 1 89 ? 14.291 -10.854 -42.922 1.00 88.44 89 SER A C 1
ATOM 691 O O . SER A 1 89 ? 14.177 -11.492 -43.965 1.00 88.44 89 SER A O 1
ATOM 693 N N . GLY A 1 90 ? 14.313 -11.435 -41.717 1.00 89.56 90 GLY A N 1
ATOM 694 C CA . GLY A 1 90 ? 14.191 -12.878 -41.506 1.00 89.56 90 GLY A CA 1
ATOM 695 C C . GLY A 1 90 ? 15.371 -13.682 -42.047 1.00 89.56 90 GLY A C 1
ATOM 696 O O . GLY A 1 90 ? 15.237 -14.880 -42.283 1.00 89.56 90 GLY A O 1
ATOM 697 N N . LYS A 1 91 ? 16.517 -13.033 -42.288 1.00 91.81 91 LYS A N 1
ATOM 698 C CA . LYS A 1 91 ? 17.717 -13.707 -42.796 1.00 91.81 91 LYS A CA 1
ATOM 699 C C . LYS A 1 91 ? 18.332 -14.587 -41.715 1.00 91.81 91 LYS A C 1
ATOM 701 O O . LYS A 1 91 ? 18.235 -14.284 -40.527 1.00 91.81 91 LYS A O 1
ATOM 706 N N . GLU A 1 92 ? 19.004 -15.653 -42.135 1.00 82.94 92 GLU A N 1
ATOM 707 C CA . GLU A 1 92 ? 19.730 -16.533 -41.222 1.00 82.94 92 GLU A CA 1
ATOM 708 C C . GLU A 1 92 ? 20.762 -15.725 -40.416 1.00 82.94 92 GLU A C 1
ATOM 710 O O . GLU A 1 92 ? 21.568 -14.982 -40.977 1.00 82.94 92 GLU A O 1
ATOM 715 N N . GLY A 1 93 ? 20.661 -15.801 -39.085 1.00 83.62 93 GLY A N 1
ATOM 716 C CA . GLY A 1 93 ? 21.438 -14.982 -38.148 1.00 83.62 93 GLY A CA 1
ATOM 717 C C . GLY A 1 93 ? 20.744 -13.710 -37.638 1.00 83.62 93 GLY A C 1
ATOM 718 O O . GLY A 1 93 ? 21.243 -13.103 -36.691 1.00 83.62 93 GLY A O 1
ATOM 719 N N . GLU A 1 94 ? 19.587 -13.306 -38.180 1.00 87.19 94 GLU A N 1
ATOM 720 C CA . GLU A 1 94 ? 18.791 -12.210 -37.610 1.00 87.19 94 GLU A CA 1
ATOM 721 C C . GLU A 1 94 ? 17.924 -12.708 -36.443 1.00 87.19 94 GLU A C 1
ATOM 723 O O . GLU A 1 94 ? 17.056 -13.570 -36.591 1.00 87.19 94 GLU A O 1
ATOM 728 N N . ASN A 1 95 ? 18.134 -12.129 -35.261 1.00 90.69 95 ASN A N 1
ATOM 729 C CA . ASN A 1 95 ? 17.395 -12.486 -34.057 1.00 90.69 95 ASN A CA 1
ATOM 730 C C . ASN A 1 95 ? 16.157 -11.591 -33.895 1.00 90.69 95 ASN A C 1
ATOM 732 O O . ASN A 1 95 ? 16.266 -10.397 -33.611 1.00 90.69 95 ASN A O 1
ATOM 736 N N . LEU A 1 96 ? 14.974 -12.191 -34.038 1.00 88.19 96 LEU A N 1
ATOM 737 C CA . LEU A 1 96 ? 13.690 -11.498 -33.919 1.00 88.19 96 LEU A CA 1
ATOM 738 C C . LEU A 1 96 ? 13.488 -10.844 -32.541 1.00 88.19 96 LEU A C 1
ATOM 740 O O . LEU A 1 96 ? 12.956 -9.741 -32.459 1.00 88.19 96 LEU A O 1
ATOM 744 N N . ILE A 1 97 ? 13.933 -11.493 -31.462 1.00 91.81 97 ILE A N 1
ATOM 745 C CA . ILE A 1 97 ? 13.771 -10.987 -30.090 1.00 91.81 97 ILE A CA 1
ATOM 746 C C . ILE A 1 97 ? 14.607 -9.724 -29.875 1.00 91.81 97 ILE A C 1
ATOM 748 O O . ILE A 1 97 ? 14.125 -8.760 -29.280 1.00 91.81 97 ILE A O 1
ATOM 752 N N . LEU A 1 98 ? 15.836 -9.699 -30.398 1.00 88.44 98 LEU A N 1
ATOM 753 C CA . LEU A 1 98 ? 16.680 -8.504 -30.345 1.00 88.44 98 LEU A CA 1
ATOM 754 C C . LEU A 1 98 ? 16.062 -7.353 -31.145 1.00 88.44 98 LEU A C 1
ATOM 756 O O . LEU A 1 98 ? 15.996 -6.235 -30.642 1.00 88.44 98 LEU A O 1
ATOM 760 N N . TRP A 1 99 ? 15.525 -7.638 -32.333 1.00 90.69 99 TRP A N 1
ATOM 761 C CA . TRP A 1 99 ? 14.860 -6.629 -33.157 1.00 90.69 99 TRP A CA 1
ATOM 762 C C . TRP A 1 99 ? 13.622 -6.020 -32.474 1.00 90.69 99 TRP A C 1
ATOM 764 O O . TRP A 1 99 ? 13.463 -4.799 -32.449 1.00 90.69 99 TRP A O 1
ATOM 774 N N . ILE A 1 100 ? 12.772 -6.846 -31.850 1.00 87.94 100 ILE A N 1
ATOM 775 C CA . ILE A 1 100 ? 11.615 -6.369 -31.070 1.00 87.94 100 ILE A CA 1
ATOM 776 C C . ILE A 1 100 ? 12.085 -5.468 -29.924 1.00 87.94 100 ILE A C 1
ATOM 778 O O . ILE A 1 100 ? 11.523 -4.394 -29.707 1.00 87.94 100 ILE A O 1
ATOM 782 N N . ARG A 1 101 ? 13.152 -5.862 -29.220 1.00 89.44 101 ARG A N 1
ATOM 783 C CA . ARG A 1 101 ? 13.683 -5.079 -28.103 1.00 89.44 101 ARG A CA 1
ATOM 784 C C . ARG A 1 101 ? 14.223 -3.720 -28.545 1.00 89.44 101 ARG A C 1
ATOM 786 O O . ARG A 1 101 ? 14.008 -2.727 -27.852 1.00 89.44 101 ARG A O 1
ATOM 793 N N . GLU A 1 102 ? 14.897 -3.657 -29.689 1.00 85.81 102 GLU A N 1
ATOM 794 C CA . GLU A 1 102 ? 15.372 -2.401 -30.282 1.00 85.81 102 GLU A CA 1
ATOM 795 C C . GLU A 1 102 ? 14.210 -1.456 -30.624 1.00 85.81 102 GLU A C 1
ATOM 797 O O . GLU A 1 102 ? 14.274 -0.266 -30.304 1.00 85.81 102 GLU A O 1
ATOM 802 N N . ILE A 1 103 ? 13.116 -1.986 -31.182 1.00 83.12 103 ILE A N 1
ATOM 803 C CA . ILE A 1 103 ? 11.893 -1.223 -31.470 1.00 83.12 103 ILE A CA 1
ATOM 804 C C . ILE A 1 103 ? 11.239 -0.708 -30.179 1.00 83.12 103 ILE A C 1
ATOM 806 O O . ILE A 1 103 ? 10.925 0.479 -30.080 1.00 83.12 103 ILE A O 1
ATOM 810 N N . GLU A 1 104 ? 11.080 -1.555 -29.159 1.00 85.94 104 GLU A N 1
ATOM 811 C CA . GLU A 1 104 ? 10.529 -1.156 -27.857 1.00 85.94 104 GLU A CA 1
ATOM 812 C C . GLU A 1 104 ? 11.337 -0.035 -27.195 1.00 85.94 104 GLU A C 1
ATOM 814 O O . GLU A 1 104 ? 10.762 0.922 -26.668 1.00 85.94 104 GLU A O 1
ATOM 819 N N . MET A 1 105 ? 12.669 -0.131 -27.224 1.00 82.62 105 MET A N 1
ATOM 820 C CA . MET A 1 105 ? 13.547 0.892 -26.653 1.00 82.62 105 MET A CA 1
ATOM 821 C C . MET A 1 105 ? 13.429 2.215 -27.408 1.00 82.62 105 MET A C 1
ATOM 823 O O . MET A 1 105 ? 13.328 3.269 -26.778 1.00 82.62 105 MET A O 1
ATOM 827 N N . ALA A 1 106 ? 13.385 2.172 -28.739 1.00 79.88 106 ALA A N 1
ATOM 828 C CA . ALA A 1 106 ? 13.246 3.359 -29.574 1.00 79.88 106 ALA A CA 1
ATOM 829 C C . ALA A 1 106 ? 11.854 4.022 -29.434 1.00 79.88 106 ALA A C 1
ATOM 831 O O . ALA A 1 106 ? 11.756 5.251 -29.453 1.00 79.88 106 ALA A O 1
ATOM 832 N N . MET A 1 107 ? 10.786 3.247 -29.190 1.00 78.62 107 MET A N 1
ATOM 833 C CA . MET A 1 107 ? 9.461 3.787 -28.842 1.00 78.62 107 MET A CA 1
ATOM 834 C C . MET A 1 107 ? 9.452 4.457 -27.462 1.00 78.62 107 MET A C 1
ATOM 836 O O . MET A 1 107 ? 9.007 5.596 -27.335 1.00 78.62 107 MET A O 1
ATOM 840 N N . ARG A 1 108 ? 9.982 3.788 -26.426 1.00 77.25 108 ARG A N 1
ATOM 841 C CA . ARG A 1 108 ? 10.019 4.319 -25.045 1.00 77.25 108 ARG A CA 1
ATOM 842 C C . ARG A 1 108 ? 10.823 5.608 -24.916 1.00 77.25 108 ARG A C 1
ATOM 844 O O . ARG A 1 108 ? 10.542 6.427 -24.050 1.00 77.25 108 ARG A O 1
ATOM 851 N N . SER A 1 109 ? 11.814 5.789 -25.778 1.00 72.25 109 SER A N 1
ATOM 852 C CA . SER A 1 109 ? 12.663 6.979 -25.808 1.00 72.25 109 SER A CA 1
ATOM 853 C C . SER A 1 109 ? 12.104 8.105 -26.6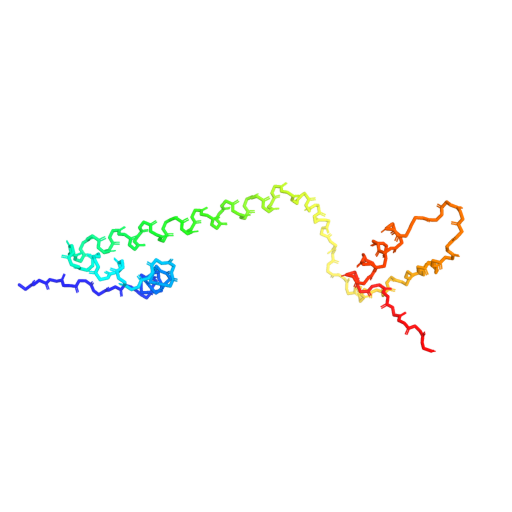94 1.00 72.25 109 SER A C 1
ATOM 855 O O . SER A 1 109 ? 12.749 9.138 -26.841 1.00 72.25 109 SER A O 1
ATOM 857 N N . SER A 1 110 ? 10.890 7.950 -27.246 1.00 66.62 110 SER A N 1
ATOM 858 C CA . SER A 1 110 ? 10.270 8.898 -28.191 1.00 66.62 110 SER A CA 1
ATOM 859 C C . SER A 1 110 ? 11.130 9.171 -29.440 1.00 66.62 110 SER A C 1
ATOM 861 O O . SER A 1 110 ? 11.065 10.254 -30.023 1.00 66.62 110 SER A O 1
ATOM 863 N N . LEU A 1 111 ? 11.958 8.198 -29.851 1.00 66.56 111 LEU A N 1
ATOM 864 C CA . LEU A 1 111 ? 12.954 8.337 -30.928 1.00 66.56 111 LEU A CA 1
ATOM 865 C C . LEU A 1 111 ? 12.449 7.906 -32.305 1.00 66.56 111 LEU A C 1
ATOM 867 O O . LEU A 1 111 ? 13.123 8.124 -33.313 1.00 66.56 111 LEU A O 1
ATOM 871 N N . ILE A 1 112 ? 11.260 7.308 -32.362 1.00 58.22 112 ILE A N 1
ATOM 872 C CA . ILE A 1 112 ? 10.621 6.914 -33.614 1.00 58.22 112 ILE A CA 1
ATOM 873 C C . ILE A 1 112 ? 9.581 7.970 -33.982 1.00 58.22 112 ILE A C 1
ATOM 875 O O . ILE A 1 112 ? 8.588 8.157 -33.283 1.00 58.22 112 ILE A O 1
ATOM 879 N N . LYS A 1 113 ? 9.785 8.624 -35.126 1.00 59.38 113 LYS A N 1
ATOM 880 C CA . LYS A 1 113 ? 8.682 9.154 -35.928 1.00 59.38 113 LYS A CA 1
ATOM 881 C C . LYS A 1 113 ? 8.533 8.253 -37.141 1.00 59.38 113 LYS A C 1
ATOM 883 O O . LYS A 1 113 ? 9.514 7.989 -37.833 1.00 59.38 113 LYS A O 1
ATOM 888 N N . LEU A 1 114 ? 7.316 7.771 -37.357 1.00 51.72 114 LEU A N 1
ATOM 889 C CA . LEU A 1 114 ? 6.942 7.108 -38.593 1.00 51.72 114 LEU A CA 1
ATOM 890 C C . LEU A 1 114 ? 6.864 8.207 -39.661 1.00 51.72 114 LEU A C 1
ATOM 892 O O . LEU A 1 114 ? 5.935 9.012 -39.638 1.00 51.72 114 LEU A O 1
ATOM 896 N N . ASP A 1 115 ? 7.885 8.314 -40.512 1.00 53.47 115 ASP A N 1
ATOM 897 C CA . ASP A 1 115 ? 7.766 9.124 -41.725 1.00 53.47 115 ASP A CA 1
ATOM 898 C C . ASP A 1 115 ? 6.726 8.434 -42.625 1.00 53.47 115 ASP A C 1
ATOM 900 O O . ASP A 1 115 ? 6.803 7.222 -42.851 1.00 53.47 115 ASP A O 1
ATOM 904 N N . HIS A 1 116 ? 5.713 9.202 -43.029 1.00 40.91 116 HIS A N 1
ATOM 905 C CA . HIS A 1 116 ? 4.533 8.749 -43.763 1.00 40.91 116 HIS A CA 1
ATOM 906 C C . HIS A 1 116 ? 4.717 8.861 -45.278 1.00 40.91 116 HIS A C 1
ATOM 908 O O . HIS A 1 116 ? 5.473 9.763 -45.711 1.00 40.91 116 HIS A O 1
#

Radius of gyration: 26.62 Å; chains: 1; bounding box: 42×43×75 Å

Foldseek 3Di:
DDPPPDDDPLLVVLLVVVCVPVNVVVVVVQVVVHPVSSSVVSVVSVVVVVVVVVVVVVVVCVVDPPPPPPPDPDDPPPDQQQDDQDDDPVDVPDDPVVSVVVVVVCVVSVNDDDDD

Sequence (116 aa):
MENSTPLSEAQKVALDKLTASLGPEYVEFLVSQGSEVLNARVESFMQYEATLLGQVQDQIASAMPTRYVSVPDEEAKPRPLRVKVKNYSGKEGENLILWIREIEMAMRSSLIKLDH

pLDDT: mean 79.53, std 18.32, range [34.72, 97.5]

Secondary structure (DSSP, 8-state):
----PPPPHHHHHHHHHHHHHH-HHHHHHHHHH-HHHHHHHHHHHHHHHHHHHHHHHHHHHHH---------S-----------PPPP---TT--HHHHHHHHHHHHHTT------